Protein AF-0000000077466020 (afdb_homodimer)

Sequence (168 aa):
MASPDSWSQRLRGGRTAWTTMVVINGTNYQARFWYDGTYLSQAKEDCSEVALRSITGYTNSAQTPPPASHYRSFGTQMNQSITSMASPDSWSQRLRGGRTAWTTMVVINGTNYQARFWYDGTYLSQAKEDCSEVALRSITGYTNSAQTPPPASHYRSFGTQMNQSITS

Radius of gyration: 19.92 Å; Cα contacts (8 Å, |Δi|>4): 258; chains: 2; bounding box: 33×77×44 Å

Nearest PDB structures (foldseek):
  4ucd-assembly1_A  TM=3.981E-01  e=3.909E+00  Human respiratory syncytial virus A2
  3ic3-assembly3_D  TM=3.725E-01  e=5.844E+00  Rhodopseudomonas palustris
  4uca-assembly1_A  TM=3.388E-01  e=4.470E+00  Human respiratory syncytial virus A2
  4uca-assembly2_B  TM=3.413E-01  e=6.682E+00  Human respiratory syncytial virus A2
  4ucd-assembly1_A  TM=3.940E-01  e=4.192E+00  Human respiratory syncytial virus A2

Foldseek 3Di:
DPPPDDPVRVPPPDDDWDADWDDDPNDIFIQPDTDDPVVHVVRVVRRVVRVQCVVQVPPDPVDDGDDPVVCVVVVVVVVVVVVD/DPPPDDPVRVVPPDDDWDADWDDDPNDIFIQPDTDDPVVHVVRVVRRVVRVQCVVQVPVDPVDDGDDPVVCVVVVVVVVVVVVD

Structure (mmCIF, N/CA/C/O backbone):
data_AF-0000000077466020-model_v1
#
loop_
_entity.id
_entity.type
_entity.pdbx_description
1 polymer 'Uncharacterized protein'
#
loop_
_atom_site.group_PDB
_atom_site.id
_atom_site.type_symbol
_atom_site.label_atom_id
_atom_site.label_alt_id
_atom_site.label_comp_id
_atom_site.label_asym_id
_atom_site.label_entity_id
_atom_site.label_seq_id
_atom_site.pdbx_PDB_ins_code
_atom_site.Cartn_x
_atom_site.Cartn_y
_atom_site.Cartn_z
_atom_site.occupancy
_atom_site.B_iso_or_equiv
_atom_site.auth_seq_id
_atom_site.auth_comp_id
_atom_site.auth_asym_id
_atom_site.auth_atom_id
_atom_site.pdbx_PDB_mod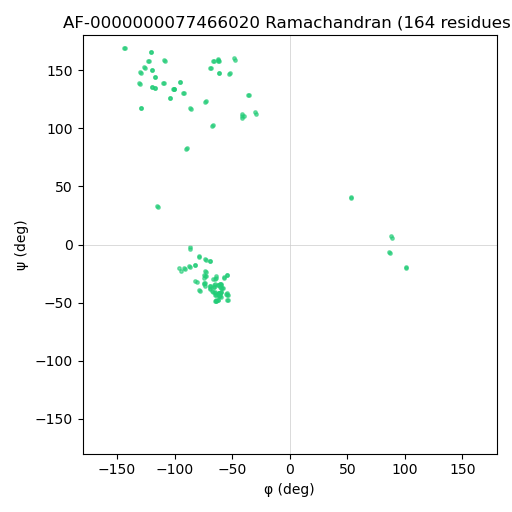el_num
ATO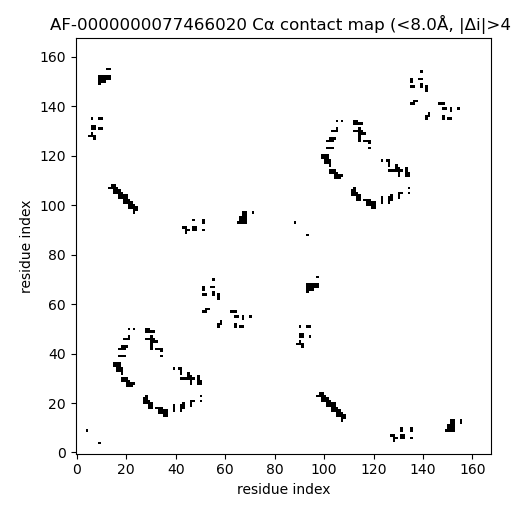M 1 N N . MET A 1 1 ? -20.922 18.328 13.953 1 34.12 1 MET A N 1
ATOM 2 C CA . MET A 1 1 ? -19.453 18.344 14 1 34.12 1 MET A CA 1
ATOM 3 C C . MET A 1 1 ? -18.875 17.422 12.938 1 34.12 1 MET A C 1
ATOM 5 O O . MET A 1 1 ? -19.266 16.25 12.828 1 34.12 1 MET A O 1
ATOM 9 N N . ALA A 1 2 ? -18.516 17.875 11.812 1 44.5 2 ALA A N 1
ATOM 10 C CA . ALA A 1 2 ? -18.141 17.094 10.633 1 44.5 2 ALA A CA 1
ATOM 11 C C . ALA A 1 2 ? -17.281 15.898 11.016 1 44.5 2 ALA A C 1
ATOM 13 O O . ALA A 1 2 ? -16.469 15.977 11.938 1 44.5 2 ALA A O 1
ATOM 14 N N . SER A 1 3 ? -17.703 14.781 10.953 1 49.78 3 SER A N 1
ATOM 15 C CA . SER A 1 3 ? -16.953 13.57 11.273 1 49.78 3 SER A CA 1
ATOM 16 C C . SER A 1 3 ? -15.469 13.75 11 1 49.78 3 SER A C 1
ATOM 18 O O . SER A 1 3 ? -15.094 14.344 9.992 1 49.78 3 SER A O 1
ATOM 20 N N . PRO A 1 4 ? -14.734 13.75 12.086 1 55.56 4 PRO A N 1
ATOM 21 C CA . PRO A 1 4 ? -13.312 14.008 11.867 1 55.56 4 PRO A CA 1
ATOM 22 C C . PRO A 1 4 ? -12.773 13.312 10.625 1 55.56 4 PRO A C 1
ATOM 24 O O . PRO A 1 4 ? -13.109 12.156 10.359 1 55.56 4 PRO A O 1
ATOM 27 N N . ASP A 1 5 ? -12.438 14.047 9.602 1 72.75 5 ASP A N 1
ATOM 28 C CA . ASP A 1 5 ? -11.828 13.516 8.391 1 72.75 5 ASP A CA 1
ATOM 29 C C . ASP A 1 5 ? -10.883 12.359 8.711 1 72.75 5 ASP A C 1
ATOM 31 O O . ASP A 1 5 ? -10.227 12.359 9.75 1 72.75 5 ASP A O 1
ATOM 35 N N . SER A 1 6 ? -11.047 11.203 8.008 1 87.31 6 SER A N 1
ATOM 36 C CA . SER A 1 6 ? -10.07 10.125 8.133 1 87.31 6 SER A CA 1
ATOM 37 C C . SER A 1 6 ? -8.641 10.656 8 1 87.31 6 SER A C 1
ATOM 39 O O . SER A 1 6 ? -8.438 11.789 7.559 1 87.31 6 SER A O 1
ATOM 41 N N . TRP A 1 7 ? -7.609 9.961 8.484 1 88.69 7 TRP A N 1
ATOM 42 C CA . TRP A 1 7 ? -6.211 10.359 8.352 1 88.69 7 TRP A CA 1
ATOM 43 C C . TRP A 1 7 ? -5.855 10.625 6.895 1 88.69 7 TRP A C 1
ATOM 45 O O . TRP A 1 7 ? -5.188 11.609 6.578 1 88.69 7 TRP A O 1
ATOM 55 N N . SER A 1 8 ? -6.332 9.703 5.996 1 89.69 8 SER A N 1
ATOM 56 C CA . SER A 1 8 ? -6.023 9.844 4.578 1 89.69 8 SER A CA 1
ATOM 57 C C . SER A 1 8 ? -6.672 11.102 3.992 1 89.69 8 SER A C 1
ATOM 59 O O . SER A 1 8 ? -6.125 11.719 3.074 1 89.69 8 SER A O 1
ATOM 61 N N . GLN A 1 9 ? -7.824 11.445 4.418 1 85.94 9 GLN A N 1
ATOM 62 C CA . GLN A 1 9 ? -8.484 12.672 3.977 1 85.94 9 GLN A CA 1
ATOM 63 C C . GLN A 1 9 ? -7.719 13.906 4.441 1 85.94 9 GLN A C 1
ATOM 65 O O . GLN A 1 9 ? -7.656 14.906 3.727 1 85.94 9 GLN A O 1
ATOM 70 N N . ARG A 1 10 ? -7.129 13.844 5.59 1 83.81 10 ARG A N 1
ATOM 71 C CA . ARG A 1 10 ? -6.406 14.969 6.168 1 83.81 10 ARG A CA 1
ATOM 72 C C . ARG A 1 10 ? -5.086 15.211 5.441 1 83.81 10 ARG A C 1
ATOM 74 O O . ARG A 1 10 ? -4.496 16.281 5.547 1 83.81 10 ARG A O 1
ATOM 81 N N . LEU A 1 11 ? -4.617 14.164 4.812 1 86.75 11 LEU A N 1
ATOM 82 C CA . LEU A 1 11 ? -3.414 14.281 4 1 86.75 11 LEU A CA 1
ATOM 83 C C . LEU A 1 11 ? -3.732 14.914 2.646 1 86.75 11 LEU A C 1
ATOM 85 O O . LEU A 1 11 ? -2.824 15.266 1.894 1 86.75 11 LEU A O 1
ATOM 89 N N . ARG A 1 12 ? -5.078 14.984 2.447 1 73.88 12 ARG A N 1
ATOM 90 C CA . ARG A 1 12 ? -5.48 15.484 1.136 1 73.88 12 ARG A CA 1
ATOM 91 C C . ARG A 1 12 ? -5.07 16.938 0.949 1 73.88 12 ARG A C 1
ATOM 93 O O . ARG A 1 12 ? -4.914 17.672 1.926 1 73.88 12 ARG A O 1
ATOM 100 N N . GLY A 1 13 ? -4.98 17.328 -0.332 1 66.38 13 GLY A N 1
ATOM 101 C CA . GLY A 1 13 ? -4.586 18.688 -0.685 1 66.38 13 GLY A CA 1
ATOM 102 C C . GLY A 1 13 ? -3.133 18.797 -1.107 1 66.38 13 GLY A C 1
ATOM 103 O O . GLY A 1 13 ? -2.713 19.812 -1.661 1 66.38 13 GLY A O 1
ATOM 104 N N . GLY A 1 14 ? -2.291 17.781 -0.703 1 64.38 14 GLY A N 1
ATOM 105 C CA . GLY A 1 14 ? -0.929 17.766 -1.211 1 64.38 14 GLY A CA 1
ATOM 106 C C . GLY A 1 14 ? -0.686 16.656 -2.225 1 64.38 14 GLY A C 1
ATOM 107 O O . GLY A 1 14 ? -1.51 15.758 -2.375 1 64.38 14 GLY A O 1
ATOM 108 N N . ARG A 1 15 ? 0.348 16.922 -3.004 1 78.88 15 ARG A N 1
ATOM 109 C CA . ARG A 1 15 ? 0.736 15.891 -3.957 1 78.88 15 ARG A CA 1
ATOM 110 C C . ARG A 1 15 ? 1.271 14.656 -3.24 1 78.88 15 ARG A C 1
ATOM 112 O O . ARG A 1 15 ? 2.25 14.742 -2.494 1 78.88 15 ARG A O 1
ATOM 119 N N . THR A 1 16 ? 0.455 13.68 -3.17 1 90.44 16 THR A N 1
ATOM 120 C CA . THR A 1 16 ? 0.878 12.406 -2.6 1 90.44 16 THR A CA 1
ATOM 121 C C . THR A 1 16 ? 0.99 11.336 -3.686 1 90.44 16 THR A C 1
ATOM 123 O O . THR A 1 16 ? 0.22 11.344 -4.648 1 90.44 16 THR A O 1
ATOM 126 N N . ALA A 1 17 ? 2.004 10.523 -3.625 1 95.38 17 ALA A N 1
ATOM 127 C CA . ALA A 1 17 ? 2.1 9.297 -4.414 1 95.38 17 ALA A CA 1
ATOM 128 C C . ALA A 1 17 ? 2.143 8.07 -3.51 1 95.38 17 ALA A C 1
ATOM 130 O O . ALA A 1 17 ? 2.803 8.078 -2.469 1 95.38 17 ALA A O 1
ATOM 131 N N . TRP A 1 18 ? 1.34 7.098 -3.924 1 97.25 18 TRP A N 1
ATOM 132 C CA . TRP A 1 18 ? 1.162 5.934 -3.061 1 97.25 18 TRP A CA 1
ATOM 133 C C . TRP A 1 18 ? 1.625 4.664 -3.762 1 97.25 18 TRP A C 1
ATOM 135 O O . TRP A 1 18 ? 1.549 4.559 -4.988 1 97.25 18 TRP A O 1
ATOM 145 N N . THR A 1 19 ? 2.084 3.711 -2.98 1 98.06 19 THR A N 1
ATOM 146 C CA . THR A 1 19 ? 2.361 2.359 -3.451 1 98.06 19 THR A CA 1
ATOM 147 C C . THR A 1 19 ? 2.012 1.331 -2.381 1 98.06 19 THR A C 1
ATOM 149 O O . THR A 1 19 ? 1.622 1.693 -1.269 1 98.06 19 THR A O 1
ATOM 152 N N . THR A 1 20 ? 2.006 0.078 -2.742 1 98.25 20 THR A N 1
ATOM 153 C CA . THR A 1 20 ? 1.77 -1.024 -1.816 1 98.25 20 THR A CA 1
ATOM 154 C C . THR A 1 20 ? 2.9 -2.045 -1.891 1 98.25 20 THR A C 1
ATOM 156 O O . THR A 1 20 ? 3.627 -2.104 -2.885 1 98.25 20 THR A O 1
ATOM 159 N N . MET A 1 21 ? 3.076 -2.68 -0.818 1 97.88 21 MET A N 1
ATOM 160 C CA . MET A 1 21 ? 4.008 -3.799 -0.717 1 97.88 21 MET A CA 1
ATOM 161 C C . MET A 1 21 ? 3.332 -5.012 -0.087 1 97.88 21 MET A C 1
ATOM 163 O O . MET A 1 21 ? 2.428 -4.867 0.736 1 97.88 21 MET A O 1
ATOM 167 N N . VAL A 1 22 ? 3.777 -6.188 -0.534 1 96.31 22 VAL A N 1
ATOM 168 C CA . VAL A 1 22 ? 3.301 -7.438 0.048 1 96.31 22 VAL A CA 1
ATOM 169 C C . VAL A 1 22 ? 4.492 -8.328 0.411 1 96.31 22 VAL A C 1
ATOM 171 O O . VAL A 1 22 ? 5.492 -8.359 -0.31 1 96.31 22 VAL A O 1
ATOM 174 N N . VAL A 1 23 ? 4.406 -8.93 1.515 1 95.19 23 VAL A N 1
ATOM 175 C CA . VAL A 1 23 ? 5.383 -9.93 1.915 1 95.19 23 VAL A CA 1
ATOM 176 C C . VAL A 1 23 ? 4.785 -11.328 1.75 1 95.19 23 VAL A C 1
ATOM 178 O O . VAL A 1 23 ? 3.682 -11.602 2.23 1 95.19 23 VAL A O 1
ATOM 181 N N . ILE A 1 24 ? 5.465 -12.148 1.037 1 89 24 ILE A N 1
ATOM 182 C CA . ILE A 1 24 ? 5.109 -13.555 0.85 1 89 24 ILE A CA 1
ATOM 183 C C . ILE A 1 24 ? 6.32 -14.438 1.146 1 89 24 ILE A C 1
ATOM 185 O O . ILE A 1 24 ? 7.348 -14.344 0.47 1 89 24 ILE A O 1
ATOM 189 N N . ASN A 1 25 ? 6.191 -15.234 2.119 1 86.06 25 ASN A N 1
ATOM 190 C CA . ASN A 1 25 ? 7.273 -16.125 2.508 1 86.06 25 ASN A CA 1
ATOM 191 C C . ASN A 1 25 ? 8.578 -15.375 2.732 1 86.06 25 ASN A C 1
ATOM 193 O O . ASN A 1 25 ? 9.625 -15.773 2.223 1 86.06 25 ASN A O 1
ATOM 197 N N . GLY A 1 26 ? 8.484 -14.188 3.367 1 88.62 26 GLY A N 1
ATOM 198 C CA . GLY A 1 26 ? 9.656 -13.445 3.789 1 88.62 26 GLY A CA 1
ATOM 199 C C . GLY A 1 26 ? 10.219 -12.547 2.705 1 88.62 26 GLY A C 1
ATOM 200 O O . GLY A 1 26 ? 11.148 -11.781 2.947 1 88.62 26 GLY A O 1
ATOM 201 N N . THR A 1 27 ? 9.68 -12.664 1.545 1 92 27 THR A N 1
ATOM 202 C CA . THR A 1 27 ? 10.141 -11.836 0.438 1 92 27 THR A CA 1
ATOM 203 C C . THR A 1 27 ? 9.195 -10.656 0.211 1 92 27 THR A C 1
ATOM 205 O O . THR A 1 27 ? 7.977 -10.828 0.214 1 92 27 THR A O 1
ATOM 208 N N . ASN A 1 28 ? 9.734 -9.484 0.04 1 95.88 28 ASN A N 1
ATOM 209 C CA . ASN A 1 28 ? 8.953 -8.281 -0.202 1 95.88 28 ASN A CA 1
ATOM 210 C C . ASN A 1 28 ? 8.773 -8.016 -1.694 1 95.88 28 ASN A C 1
ATOM 212 O O . ASN A 1 28 ? 9.719 -8.141 -2.471 1 95.88 28 ASN A O 1
ATOM 216 N N . TYR A 1 29 ? 7.578 -7.777 -2.086 1 95.88 29 TYR A N 1
ATOM 217 C CA . TYR A 1 29 ? 7.242 -7.328 -3.432 1 95.88 29 TYR A CA 1
ATOM 218 C C . TYR A 1 29 ? 6.551 -5.973 -3.398 1 95.88 29 TYR A C 1
ATOM 220 O O . TYR A 1 29 ? 5.715 -5.715 -2.527 1 95.88 29 TYR A O 1
ATOM 228 N N . GLN A 1 30 ? 6.934 -5.113 -4.242 1 97.94 30 GLN A N 1
ATOM 229 C CA . GLN A 1 30 ? 6.359 -3.773 -4.324 1 97.94 30 GLN A CA 1
ATOM 230 C C . GLN A 1 30 ? 5.676 -3.551 -5.668 1 97.94 30 GLN A C 1
ATOM 232 O O . GLN A 1 30 ? 6.133 -4.055 -6.695 1 97.94 30 GLN A O 1
ATOM 237 N N . ALA A 1 31 ? 4.551 -2.791 -5.574 1 98.38 31 ALA A N 1
ATOM 238 C CA . ALA A 1 31 ? 3.957 -2.357 -6.836 1 98.38 31 ALA A CA 1
ATOM 239 C C . ALA A 1 31 ? 4.988 -1.667 -7.723 1 98.38 31 ALA A C 1
ATOM 241 O O . ALA A 1 31 ? 5.902 -1.003 -7.223 1 98.38 31 ALA A O 1
ATOM 242 N N . ARG A 1 32 ? 4.898 -1.787 -9.016 1 96.5 32 ARG A N 1
ATOM 243 C CA . ARG A 1 32 ? 5.867 -1.244 -9.961 1 96.5 32 ARG A CA 1
ATOM 244 C C . ARG A 1 32 ? 5.816 0.28 -9.984 1 96.5 32 ARG A C 1
ATOM 246 O O . ARG A 1 32 ? 6.832 0.937 -10.227 1 96.5 32 ARG A O 1
ATOM 253 N N . PHE A 1 33 ? 4.672 0.843 -9.836 1 96.88 33 PHE A N 1
ATOM 254 C CA . PHE A 1 33 ? 4.469 2.277 -10.008 1 96.88 33 PHE A CA 1
ATOM 255 C C . PHE A 1 33 ? 3.936 2.904 -8.727 1 96.88 33 PHE A C 1
ATOM 257 O O . PHE A 1 33 ? 3.578 2.195 -7.781 1 96.88 33 PHE A O 1
ATOM 264 N N . TRP A 1 34 ? 3.994 4.184 -8.664 1 97.56 34 TRP A N 1
ATOM 265 C CA . TRP A 1 34 ? 3.311 4.988 -7.656 1 97.56 34 TRP A CA 1
ATOM 266 C C . TRP A 1 34 ? 1.97 5.488 -8.18 1 97.56 34 TRP A C 1
ATOM 268 O O . TRP A 1 34 ? 1.856 5.887 -9.344 1 97.56 34 TRP A O 1
ATOM 278 N N . TYR A 1 35 ? 0.962 5.469 -7.312 1 96.44 35 TYR A N 1
ATOM 279 C CA . TYR A 1 35 ? -0.408 5.773 -7.711 1 96.44 35 TYR A CA 1
ATOM 280 C C . TYR A 1 35 ? -0.97 6.93 -6.895 1 96.44 35 TYR A C 1
ATOM 282 O O . TYR A 1 35 ? -0.498 7.203 -5.789 1 96.44 35 TYR A O 1
ATOM 290 N N . ASP A 1 36 ? -1.992 7.527 -7.52 1 93.81 36 ASP A N 1
ATOM 291 C CA . ASP A 1 36 ? -2.824 8.422 -6.727 1 93.81 36 ASP A CA 1
ATOM 292 C C . ASP A 1 36 ? -3.506 7.676 -5.582 1 93.81 36 ASP A C 1
ATOM 294 O O . ASP A 1 36 ? -3.865 6.504 -5.73 1 93.81 36 ASP A O 1
ATOM 298 N N . GLY A 1 37 ? -3.719 8.344 -4.461 1 91.12 37 GLY A N 1
ATOM 299 C CA . GLY A 1 37 ? -4.293 7.746 -3.264 1 91.12 37 GLY A CA 1
ATOM 300 C C . GLY A 1 37 ? -5.652 7.117 -3.504 1 91.12 37 GLY A C 1
ATOM 301 O O . GLY A 1 37 ? -6.055 6.195 -2.787 1 91.12 37 GLY A O 1
ATOM 302 N N . THR A 1 38 ? -6.395 7.641 -4.504 1 91.44 38 THR A N 1
ATOM 303 C CA . THR A 1 38 ? -7.715 7.102 -4.812 1 91.44 38 THR A CA 1
ATOM 304 C C . THR A 1 38 ? -7.598 5.75 -5.512 1 91.44 38 THR A C 1
ATOM 306 O O . THR A 1 38 ? -8.57 5.004 -5.602 1 91.44 38 THR A O 1
ATOM 309 N N . TYR A 1 39 ? -6.406 5.387 -5.961 1 93.62 39 TYR A N 1
ATOM 310 C CA . TYR A 1 39 ? -6.238 4.176 -6.758 1 93.62 39 TYR A CA 1
ATOM 311 C C . TYR A 1 39 ? -5.383 3.152 -6.02 1 93.62 39 TYR A C 1
ATOM 313 O O . TYR A 1 39 ? -4.609 2.418 -6.637 1 93.62 39 TYR A O 1
ATOM 321 N N . LEU A 1 40 ? -5.48 3.131 -4.734 1 94.81 40 LEU A N 1
ATOM 322 C CA . LEU A 1 40 ? -4.711 2.186 -3.93 1 94.81 40 LEU A CA 1
ATOM 323 C C . LEU A 1 40 ? -5.027 0.748 -4.328 1 94.81 40 LEU A C 1
ATOM 325 O O . LEU A 1 40 ? -4.148 -0.117 -4.301 1 94.81 40 LEU A O 1
ATOM 329 N N . SER A 1 41 ? -6.285 0.503 -4.645 1 94.81 41 SER A N 1
ATOM 330 C CA . SER A 1 41 ? -6.672 -0.83 -5.098 1 94.81 41 SER A CA 1
ATOM 331 C C . SER A 1 41 ? -5.906 -1.231 -6.355 1 94.81 41 SER A C 1
ATOM 333 O O . SER A 1 41 ? -5.578 -2.404 -6.539 1 94.81 41 SER A O 1
ATOM 335 N N . GLN A 1 42 ? -5.609 -0.299 -7.223 1 96.5 42 GLN A N 1
ATOM 336 C CA . GLN A 1 42 ? -4.812 -0.557 -8.414 1 96.5 42 GLN A CA 1
ATOM 337 C C . GLN A 1 42 ? -3.361 -0.868 -8.055 1 96.5 42 GLN A C 1
ATOM 339 O O . GLN A 1 42 ? -2.729 -1.721 -8.68 1 96.5 42 GLN A O 1
ATOM 344 N N . ALA A 1 43 ? -2.861 -0.178 -7.066 1 97.56 43 ALA A N 1
ATOM 345 C CA . ALA A 1 43 ? -1.519 -0.468 -6.57 1 97.56 43 ALA A CA 1
ATOM 346 C C . ALA A 1 43 ? -1.43 -1.894 -6.031 1 97.56 43 ALA A C 1
ATOM 348 O O . ALA A 1 43 ? -0.44 -2.592 -6.27 1 97.56 43 ALA A O 1
ATOM 349 N N . LYS A 1 44 ? -2.479 -2.246 -5.328 1 97.12 44 LYS A N 1
ATOM 350 C CA . LYS A 1 44 ? -2.533 -3.607 -4.805 1 97.12 44 LYS A CA 1
ATOM 351 C C . LYS A 1 44 ? -2.533 -4.629 -5.938 1 97.12 44 LYS A C 1
ATOM 353 O O . LYS A 1 44 ? -1.856 -5.656 -5.855 1 97.12 44 LYS A O 1
ATOM 358 N N . GLU A 1 45 ? -3.344 -4.355 -6.984 1 96.75 45 GLU A N 1
ATOM 359 C CA . GLU A 1 45 ? -3.377 -5.242 -8.141 1 96.75 45 GLU A CA 1
ATOM 360 C C . GLU A 1 45 ? -2.014 -5.312 -8.82 1 96.75 45 GLU A C 1
ATOM 362 O O . GLU A 1 45 ? -1.554 -6.398 -9.195 1 96.75 45 GLU A O 1
ATOM 367 N N . ASP A 1 46 ? -1.358 -4.27 -8.953 1 97.06 46 ASP A N 1
ATOM 368 C CA . ASP A 1 46 ? -0.023 -4.188 -9.539 1 97.06 46 ASP A CA 1
ATOM 369 C C . ASP A 1 46 ? 0.985 -4.984 -8.711 1 97.06 46 ASP A C 1
ATOM 371 O O . ASP A 1 46 ? 1.737 -5.797 -9.258 1 97.06 46 ASP A O 1
ATOM 375 N N . CYS A 1 47 ? 0.931 -4.766 -7.457 1 97.5 47 CYS A N 1
ATOM 376 C CA . CYS A 1 47 ? 1.795 -5.484 -6.523 1 97.5 47 CYS A CA 1
ATOM 377 C C . CYS A 1 47 ? 1.554 -6.984 -6.602 1 97.5 47 CYS A C 1
ATOM 379 O O . CYS A 1 47 ? 2.502 -7.77 -6.617 1 97.5 47 CYS A O 1
ATOM 381 N N . SER A 1 48 ? 0.264 -7.328 -6.633 1 95.5 48 SER A N 1
ATOM 382 C CA . SER A 1 48 ? -0.107 -8.734 -6.719 1 95.5 48 SER A CA 1
ATOM 383 C C . SER A 1 48 ? 0.452 -9.375 -7.984 1 95.5 48 SER A C 1
ATOM 385 O O . SER A 1 48 ? 0.925 -10.516 -7.949 1 95.5 48 SER A O 1
ATOM 387 N N . GLU A 1 49 ? 0.393 -8.672 -9.023 1 95.12 49 GLU A N 1
ATOM 388 C CA . GLU A 1 49 ? 0.942 -9.203 -10.273 1 95.12 49 GLU A CA 1
ATOM 389 C C . GLU A 1 49 ? 2.449 -9.406 -10.164 1 95.12 49 GLU A C 1
ATOM 391 O O . GLU A 1 49 ? 2.967 -10.453 -10.562 1 95.12 49 GLU A O 1
ATOM 396 N N . VAL A 1 50 ? 3.168 -8.414 -9.672 1 95.56 50 VAL A N 1
ATOM 397 C CA . VAL A 1 50 ? 4.613 -8.508 -9.492 1 95.56 50 VAL A CA 1
ATOM 398 C C . VAL A 1 50 ? 4.953 -9.734 -8.664 1 95.56 50 VAL A C 1
ATOM 400 O O . VAL A 1 50 ? 5.816 -10.531 -9.039 1 95.56 50 VAL A O 1
ATOM 403 N N . ALA A 1 51 ? 4.246 -9.883 -7.586 1 94.06 51 ALA A N 1
ATOM 404 C CA . ALA A 1 51 ? 4.5 -10.992 -6.672 1 94.06 51 ALA A CA 1
ATOM 405 C C . ALA A 1 51 ? 4.211 -12.336 -7.344 1 94.06 51 ALA A C 1
ATOM 407 O O . ALA A 1 51 ? 5.035 -13.25 -7.301 1 94.06 51 ALA A O 1
ATOM 408 N N . LEU A 1 52 ? 3.045 -12.414 -7.973 1 91.75 52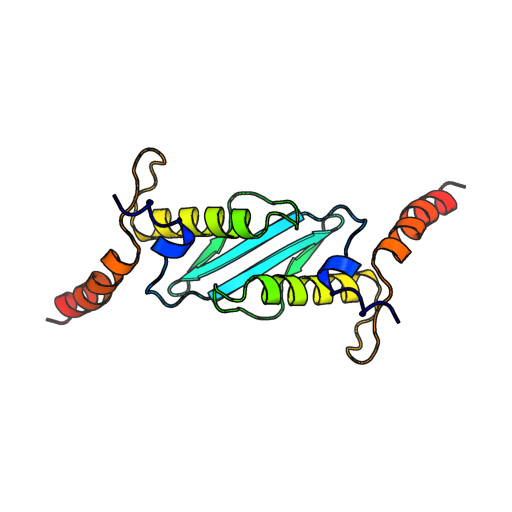 LEU A N 1
ATOM 409 C CA . LEU A 1 52 ? 2.623 -13.672 -8.578 1 91.75 52 LEU A CA 1
ATOM 410 C C . LEU A 1 52 ? 3.592 -14.109 -9.672 1 91.75 52 LEU A C 1
ATOM 412 O O . LEU A 1 52 ? 3.967 -15.281 -9.75 1 91.75 52 LEU A O 1
ATOM 416 N N . ARG A 1 53 ? 4.031 -13.164 -10.5 1 92.88 53 ARG A N 1
ATOM 417 C CA . ARG A 1 53 ? 4.973 -13.484 -11.57 1 92.88 53 ARG A CA 1
ATOM 418 C C . ARG A 1 53 ? 6.312 -13.938 -11 1 92.88 53 ARG A C 1
ATOM 420 O O . ARG A 1 53 ? 6.906 -14.898 -11.5 1 92.88 53 ARG A O 1
ATOM 427 N N . SER A 1 54 ? 6.719 -13.273 -9.992 1 90.69 54 SER A N 1
ATOM 428 C CA . SER A 1 54 ? 7.992 -13.617 -9.367 1 90.69 54 SER A CA 1
ATOM 429 C C . SER A 1 54 ? 7.941 -15.008 -8.75 1 90.69 54 SER A C 1
ATOM 431 O O . SER A 1 54 ? 8.844 -15.828 -8.961 1 90.69 54 SER A O 1
ATOM 433 N N . ILE A 1 55 ? 6.867 -15.328 -8.062 1 86.62 55 ILE A N 1
ATOM 434 C CA . ILE A 1 55 ? 6.773 -16.578 -7.301 1 86.62 55 ILE A CA 1
ATOM 435 C C . ILE A 1 55 ? 6.574 -17.75 -8.25 1 86.62 55 ILE A C 1
ATOM 437 O O . ILE A 1 55 ? 7.059 -18.859 -7.992 1 86.62 55 ILE A O 1
ATOM 441 N N . THR A 1 56 ? 5.898 -17.531 -9.297 1 86.44 56 THR A N 1
ATOM 442 C CA . THR A 1 56 ? 5.566 -18.625 -10.211 1 86.44 56 THR A CA 1
ATOM 443 C C . THR A 1 56 ? 6.637 -18.766 -11.289 1 86.44 56 THR A C 1
ATOM 445 O O . THR A 1 56 ? 6.699 -19.797 -11.977 1 86.44 56 THR A O 1
ATOM 448 N N . GLY A 1 57 ? 7.438 -17.672 -11.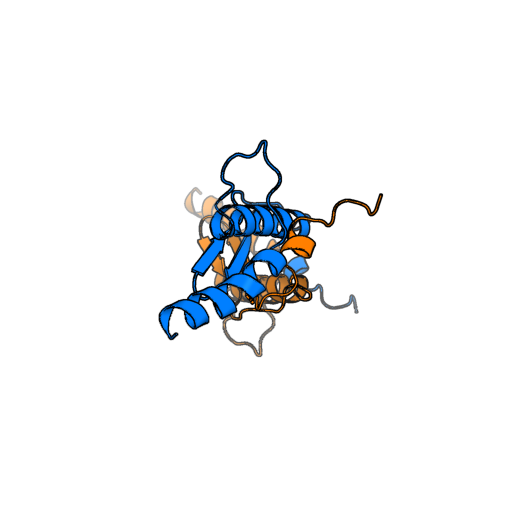523 1 87.69 57 GLY A N 1
ATOM 449 C CA . GLY A 1 57 ? 8.477 -17.703 -12.539 1 87.69 57 GLY A CA 1
ATOM 450 C C . GLY A 1 57 ? 7.977 -17.297 -13.914 1 87.69 57 GLY A C 1
ATOM 451 O O . GLY A 1 57 ? 8.688 -17.453 -14.906 1 87.69 57 GLY A O 1
ATOM 452 N N . TYR A 1 58 ? 6.73 -16.828 -13.984 1 88.38 58 TYR A N 1
ATOM 453 C CA . TYR A 1 58 ? 6.145 -16.344 -15.234 1 88.38 58 TYR A CA 1
ATOM 454 C C . TYR A 1 58 ? 6.406 -14.852 -15.422 1 88.38 58 TYR A C 1
ATOM 456 O O . TYR A 1 58 ? 5.527 -14.023 -15.18 1 88.38 58 TYR A O 1
ATOM 464 N N . THR A 1 59 ? 7.488 -14.477 -15.883 1 87.31 59 THR A N 1
ATOM 465 C CA . THR A 1 59 ? 7.934 -13.094 -15.945 1 87.31 59 THR A CA 1
ATOM 466 C C . THR A 1 59 ? 7.43 -12.414 -17.219 1 87.31 59 THR A C 1
ATOM 468 O O . THR A 1 59 ? 7.395 -11.188 -17.297 1 87.31 59 THR A O 1
ATOM 471 N N . ASN A 1 60 ? 7.07 -13.297 -18.156 1 87.94 60 ASN A N 1
ATOM 472 C CA . ASN A 1 60 ? 6.535 -12.75 -19.406 1 87.94 60 ASN A CA 1
ATOM 473 C C . ASN A 1 60 ? 5.125 -12.203 -19.203 1 87.94 60 ASN A C 1
ATOM 475 O O . ASN A 1 60 ? 4.219 -12.93 -18.797 1 87.94 60 ASN A O 1
ATOM 479 N N . SER A 1 61 ? 4.91 -10.945 -19.516 1 86.88 61 SER A N 1
ATOM 480 C CA . SER A 1 61 ? 3.633 -10.273 -19.297 1 86.88 61 SER A CA 1
ATOM 481 C C . SER A 1 61 ? 2.551 -10.812 -20.219 1 86.88 61 SER A C 1
ATOM 483 O O . SER A 1 61 ? 1.36 -10.602 -19.984 1 86.88 61 SER A O 1
ATOM 485 N N . ALA A 1 62 ? 2.971 -11.531 -21.219 1 88.69 62 ALA A N 1
ATOM 486 C CA . ALA A 1 62 ? 2.004 -12.078 -22.172 1 88.69 62 ALA A CA 1
ATOM 487 C C . ALA A 1 62 ? 1.392 -13.375 -21.641 1 88.69 62 ALA A C 1
ATOM 489 O O . ALA A 1 62 ? 0.366 -13.836 -22.141 1 88.69 62 ALA A O 1
ATOM 490 N N . GLN A 1 63 ? 2.02 -13.961 -20.688 1 87.62 63 GLN A N 1
ATOM 491 C CA . GLN A 1 63 ? 1.536 -15.203 -20.094 1 87.62 63 GLN A CA 1
ATOM 492 C C . GLN A 1 63 ? 0.827 -14.938 -18.781 1 87.62 63 GLN A C 1
ATOM 494 O O . GLN A 1 63 ? 1.253 -14.078 -18 1 87.62 63 GLN A O 1
ATOM 499 N N . THR A 1 64 ? -0.295 -15.539 -18.609 1 86.81 64 THR A N 1
ATOM 500 C CA . THR A 1 64 ? -0.987 -15.445 -17.328 1 86.81 64 THR A CA 1
ATOM 501 C C . THR A 1 64 ? -0.485 -16.516 -16.359 1 86.81 64 THR A C 1
ATOM 503 O O . THR A 1 64 ? -0.628 -17.719 -16.625 1 86.81 64 THR A O 1
ATOM 506 N N . PRO A 1 65 ? 0.075 -16.062 -15.312 1 85.12 65 PRO A N 1
ATOM 507 C CA . PRO A 1 65 ? 0.563 -17.062 -14.352 1 85.12 65 PRO A CA 1
ATOM 508 C C . PRO A 1 65 ? -0.567 -17.812 -13.656 1 85.12 65 PRO A C 1
ATOM 510 O O . PRO A 1 65 ? -1.679 -17.297 -13.531 1 85.12 65 PRO A O 1
ATOM 513 N N . PRO A 1 66 ? -0.297 -19.141 -13.219 1 81.31 66 PRO A N 1
ATOM 514 C CA . PRO A 1 66 ? -1.258 -19.797 -12.328 1 81.31 66 PRO A CA 1
ATOM 515 C C . PRO A 1 66 ? -1.416 -19.062 -10.992 1 81.31 66 PRO A C 1
ATOM 517 O O . PRO A 1 66 ? -0.561 -18.266 -10.617 1 81.31 66 PRO A O 1
ATOM 520 N N . PRO A 1 67 ? -2.561 -19.328 -10.359 1 81.38 67 PRO A N 1
ATOM 521 C CA . PRO A 1 67 ? -2.701 -18.734 -9.023 1 81.38 67 PRO A CA 1
ATOM 522 C C . PRO A 1 67 ? -1.647 -19.234 -8.039 1 81.38 67 PRO A C 1
ATOM 524 O O . PRO A 1 67 ? -1.057 -20.297 -8.25 1 81.38 67 PRO A O 1
ATOM 527 N N . ALA A 1 68 ? -1.479 -18.438 -7.012 1 77.44 68 ALA A N 1
ATOM 528 C CA . ALA A 1 68 ? -0.479 -18.781 -6 1 77.44 68 ALA A CA 1
ATOM 529 C C . ALA A 1 68 ? -0.824 -20.094 -5.312 1 77.44 68 ALA A C 1
ATOM 531 O O . ALA A 1 68 ? 0.066 -20.812 -4.852 1 77.44 68 ALA A O 1
ATOM 532 N N . SER A 1 69 ? -2.084 -20.359 -5.133 1 71.88 69 SER A N 1
ATOM 533 C CA . SER A 1 69 ? -2.525 -21.594 -4.488 1 71.88 69 SER A CA 1
ATOM 534 C C . SER A 1 69 ? -1.946 -22.828 -5.184 1 71.88 69 SER A C 1
ATOM 536 O O . SER A 1 69 ? -1.829 -23.891 -4.578 1 71.88 69 SER A O 1
ATOM 538 N N . HIS A 1 70 ? -1.674 -22.656 -6.383 1 66.44 70 HIS A N 1
ATOM 539 C CA . HIS A 1 70 ? -1.096 -23.75 -7.148 1 66.44 70 HIS A CA 1
ATOM 540 C C . HIS A 1 70 ? 0.282 -24.141 -6.617 1 66.44 70 HIS A C 1
ATOM 542 O O . HIS A 1 70 ? 0.706 -25.281 -6.746 1 66.44 70 HIS A O 1
ATOM 548 N N . TYR A 1 71 ? 0.905 -23.156 -6.066 1 61.22 71 TYR A N 1
ATOM 549 C CA . TYR A 1 71 ? 2.268 -23.391 -5.602 1 61.22 71 TYR A CA 1
ATOM 550 C C . TYR A 1 71 ? 2.279 -23.766 -4.125 1 61.22 71 TYR A C 1
ATOM 552 O O . TYR A 1 71 ? 3.291 -24.25 -3.609 1 61.22 71 TYR A O 1
ATOM 560 N N . ARG A 1 72 ? 1.306 -23.453 -3.307 1 58.5 72 ARG A N 1
ATOM 561 C CA . ARG A 1 72 ? 1.271 -23.922 -1.925 1 58.5 72 ARG A CA 1
ATOM 562 C C . ARG A 1 72 ? 1.384 -25.453 -1.861 1 58.5 72 ARG A C 1
ATOM 564 O O . ARG A 1 72 ? 1.934 -26 -0.903 1 58.5 72 ARG A O 1
ATOM 571 N N . SER A 1 73 ? 0.714 -25.969 -2.709 1 48.44 73 SER A N 1
ATOM 572 C CA . SER A 1 73 ? 0.829 -27.422 -2.631 1 48.44 73 SER A CA 1
ATOM 573 C C . SER A 1 73 ? 2.27 -27.875 -2.84 1 48.44 73 SER A C 1
ATOM 575 O O . SER A 1 73 ? 2.729 -28.828 -2.197 1 48.44 73 SER A O 1
ATOM 577 N N . PHE A 1 74 ? 2.938 -27.156 -3.74 1 44.62 74 PHE A N 1
ATOM 578 C CA . PHE A 1 74 ? 4.234 -27.703 -4.113 1 44.62 74 PHE A CA 1
ATOM 579 C C . PHE A 1 74 ? 5.281 -27.391 -3.055 1 44.62 74 PHE A C 1
ATOM 581 O O . PHE A 1 74 ? 6.203 -28.188 -2.83 1 44.62 74 PHE A O 1
ATOM 588 N N . GLY A 1 75 ? 5.285 -26.281 -2.494 1 42.72 75 GLY A N 1
ATOM 589 C CA . GLY A 1 75 ? 6.277 -26.078 -1.449 1 42.72 75 GLY A CA 1
ATOM 590 C C . GLY A 1 75 ? 6.125 -27.047 -0.287 1 42.72 75 GLY A C 1
ATOM 591 O O . GLY A 1 75 ? 7.047 -27.219 0.51 1 42.72 75 GLY A O 1
ATOM 592 N N . THR A 1 76 ? 4.957 -27.281 0.118 1 40.56 76 THR A N 1
ATOM 593 C CA . THR A 1 76 ? 4.875 -28.375 1.073 1 40.56 76 THR A CA 1
ATOM 594 C C . THR A 1 76 ? 5.375 -29.672 0.448 1 40.56 76 THR A C 1
ATOM 596 O O . THR A 1 76 ? 6.047 -30.469 1.109 1 40.56 76 THR A O 1
ATOM 599 N N . GLN A 1 77 ? 5.141 -29.844 -0.802 1 36.12 77 GLN A N 1
ATOM 600 C CA . GLN A 1 77 ? 5.57 -31.094 -1.415 1 36.12 77 GLN A CA 1
ATOM 601 C C . GLN A 1 77 ? 7.047 -31.047 -1.786 1 36.12 77 GLN A C 1
ATOM 603 O O . GLN A 1 77 ? 7.73 -32.062 -1.773 1 36.12 77 GLN A O 1
ATOM 608 N N . MET A 1 78 ? 7.582 -29.906 -2.137 1 37.09 78 MET A N 1
ATOM 609 C CA . MET A 1 78 ? 9.016 -29.938 -2.414 1 37.09 78 MET A CA 1
ATOM 610 C C . MET A 1 78 ? 9.812 -30.203 -1.142 1 37.09 78 MET A C 1
ATOM 612 O O . MET A 1 78 ? 10.898 -30.781 -1.194 1 37.09 78 MET A O 1
ATOM 616 N N . ASN A 1 79 ? 9.367 -29.594 -0.078 1 35.59 79 ASN A N 1
ATOM 617 C CA . ASN A 1 79 ? 10.094 -29.984 1.124 1 35.59 79 ASN A CA 1
ATOM 618 C C . ASN A 1 79 ? 9.852 -31.438 1.475 1 35.59 79 ASN A C 1
ATOM 620 O O . ASN A 1 79 ? 10.617 -32.031 2.229 1 35.59 79 ASN A O 1
ATOM 624 N N . GLN A 1 80 ? 8.703 -31.906 1.112 1 33.91 80 GLN A N 1
ATOM 625 C CA . GLN A 1 80 ? 8.5 -33.312 1.487 1 33.91 80 GLN A CA 1
ATOM 626 C C . GLN A 1 80 ? 9.328 -34.219 0.602 1 33.91 80 GLN A C 1
ATOM 628 O O . GLN A 1 80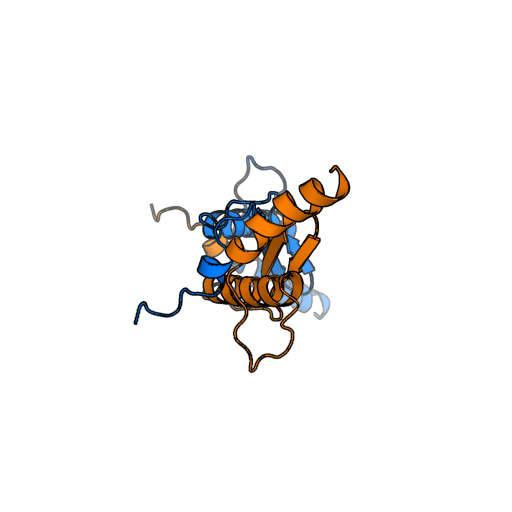 ? 9.742 -35.312 1.038 1 33.91 80 GLN A O 1
ATOM 633 N N . SER A 1 81 ? 9.523 -33.938 -0.656 1 35.88 81 SER A N 1
ATOM 634 C CA . SER A 1 81 ? 10.289 -34.906 -1.433 1 35.88 81 SER A CA 1
ATOM 635 C C . SER A 1 81 ? 11.766 -34.875 -1.058 1 35.88 81 SER A C 1
ATOM 637 O O . SER A 1 81 ? 12.523 -35.781 -1.416 1 35.88 81 SER A O 1
ATOM 639 N N . ILE A 1 82 ? 12.281 -33.688 -0.556 1 34.09 82 ILE A N 1
ATOM 640 C CA . ILE A 1 82 ? 13.695 -33.812 -0.211 1 34.09 82 ILE A CA 1
ATOM 641 C C . ILE A 1 82 ? 13.852 -34.625 1.075 1 34.09 82 ILE A C 1
ATOM 643 O O . ILE A 1 82 ? 14.969 -34.969 1.453 1 34.09 82 ILE A O 1
ATOM 647 N N . THR A 1 83 ? 12.773 -34.531 1.867 1 32.69 83 THR A N 1
ATOM 648 C CA . THR A 1 83 ? 12.992 -35.344 3.064 1 32.69 83 THR A CA 1
ATOM 649 C C . THR A 1 83 ? 12.578 -36.781 2.828 1 32.69 83 THR A C 1
ATOM 651 O O . THR A 1 83 ? 12.75 -37.656 3.703 1 32.69 83 THR A O 1
ATOM 654 N N . SER A 1 84 ? 12.039 -37.062 1.682 1 27.92 84 SER A N 1
ATOM 655 C CA . SER A 1 84 ? 11.914 -38.531 1.592 1 27.92 84 SER A CA 1
ATOM 656 C C . SER A 1 84 ? 13.188 -39.156 1.026 1 27.92 84 SER A C 1
ATOM 658 O O . SER A 1 84 ? 13.844 -38.562 0.162 1 27.92 84 SER A O 1
ATOM 660 N N . MET B 1 1 ? -17.969 -18.344 -17.656 1 35.25 1 MET B N 1
ATOM 661 C CA . MET B 1 1 ? -16.516 -18.375 -17.422 1 35.25 1 MET B CA 1
ATOM 662 C C . MET B 1 1 ? -16.125 -17.453 -16.281 1 35.25 1 MET B C 1
ATOM 664 O O . MET B 1 1 ? -16.531 -16.297 -16.25 1 35.25 1 MET B O 1
ATOM 668 N N . ALA B 1 2 ? -15.977 -17.906 -15.117 1 45.53 2 ALA B N 1
ATOM 669 C CA . ALA B 1 2 ? -15.805 -17.125 -13.906 1 45.53 2 ALA B CA 1
ATOM 670 C C . ALA B 1 2 ? -14.867 -15.938 -14.148 1 45.53 2 ALA B C 1
ATOM 672 O O . ALA B 1 2 ? -13.906 -16.047 -14.906 1 45.53 2 ALA B O 1
ATOM 673 N N . SER B 1 3 ? -15.266 -14.805 -14.156 1 51.12 3 SER B N 1
ATOM 674 C CA . SER B 1 3 ? -14.445 -13.609 -14.344 1 51.12 3 SER B CA 1
ATOM 675 C C . SER B 1 3 ? -13.039 -13.82 -13.805 1 51.12 3 SER B C 1
ATOM 677 O O . SER B 1 3 ? -12.859 -14.414 -12.734 1 51.12 3 SER B O 1
ATOM 679 N N . PRO B 1 4 ? -12.125 -13.805 -14.734 1 57 4 PRO B N 1
ATOM 680 C CA . PRO B 1 4 ? -10.766 -14.07 -14.266 1 57 4 PRO B CA 1
ATOM 681 C C . PRO B 1 4 ? -10.445 -13.375 -12.945 1 57 4 PRO B C 1
ATOM 683 O O . PRO B 1 4 ? -10.844 -12.227 -12.734 1 57 4 PRO B O 1
ATOM 686 N N . ASP B 1 5 ? -10.273 -14.125 -11.891 1 73.38 5 ASP B N 1
ATOM 687 C CA . ASP B 1 5 ? -9.883 -13.594 -10.594 1 73.38 5 ASP B CA 1
ATOM 688 C C . ASP B 1 5 ? -8.898 -12.43 -10.75 1 73.38 5 ASP B C 1
ATOM 690 O O . ASP B 1 5 ? -8.062 -12.438 -11.656 1 73.38 5 ASP B O 1
ATOM 694 N N . SER B 1 6 ? -9.18 -11.281 -10.094 1 87.06 6 SER B N 1
ATOM 695 C CA . SER B 1 6 ? -8.188 -10.211 -10.039 1 87.06 6 SER B CA 1
ATOM 696 C C . SER B 1 6 ? -6.82 -10.734 -9.625 1 87.06 6 SER B C 1
ATOM 698 O O . SER B 1 6 ? -6.703 -11.859 -9.148 1 87.06 6 SER B O 1
ATOM 700 N N . TRP B 1 7 ? -5.719 -10.023 -9.883 1 88.88 7 TRP B N 1
ATOM 701 C CA . TRP B 1 7 ? -4.379 -10.422 -9.469 1 88.88 7 TRP B CA 1
ATOM 702 C C . TRP B 1 7 ? -4.332 -10.68 -7.965 1 88.88 7 TRP B C 1
ATOM 704 O O . TRP B 1 7 ? -3.744 -11.672 -7.523 1 88.88 7 TRP B O 1
ATOM 714 N N . SER B 1 8 ? -4.977 -9.773 -7.188 1 89.62 8 SER B N 1
ATOM 715 C CA . SER B 1 8 ? -4.969 -9.914 -5.734 1 89.62 8 SER B CA 1
ATOM 716 C C . SER B 1 8 ? -5.723 -11.164 -5.301 1 89.62 8 SER B C 1
ATOM 718 O O . SER B 1 8 ? -5.379 -11.781 -4.289 1 89.62 8 SER B O 1
ATOM 720 N N . GLN B 1 9 ? -6.77 -11.5 -5.953 1 85.88 9 GLN B N 1
ATOM 721 C CA . GLN B 1 9 ? -7.508 -12.727 -5.66 1 85.88 9 GLN B CA 1
ATOM 722 C C . GLN B 1 9 ? -6.664 -13.961 -5.957 1 85.88 9 GLN B C 1
ATOM 724 O O . GLN B 1 9 ? -6.746 -14.969 -5.242 1 85.88 9 GLN B O 1
ATOM 729 N N . ARG B 1 10 ? -5.844 -13.898 -6.949 1 83.25 10 ARG B N 1
ATOM 730 C CA . ARG B 1 10 ? -5.016 -15.023 -7.371 1 83.25 10 ARG B CA 1
ATOM 731 C C . ARG B 1 10 ? -3.869 -15.258 -6.391 1 83.25 10 ARG B C 1
ATOM 733 O O . ARG B 1 10 ? -3.264 -16.328 -6.379 1 83.25 10 ARG B O 1
ATOM 740 N N . LEU B 1 11 ? -3.549 -14.211 -5.68 1 86.56 11 LEU B N 1
ATOM 741 C CA . LEU B 1 11 ? -2.537 -14.328 -4.637 1 86.56 11 LEU B CA 1
ATOM 742 C C . LEU B 1 11 ? -3.125 -14.961 -3.379 1 86.56 11 LEU B C 1
ATOM 744 O O . LEU B 1 11 ? -2.391 -15.312 -2.455 1 86.56 11 LEU B O 1
ATOM 748 N N . ARG B 1 12 ? -4.48 -15.062 -3.457 1 73.75 12 ARG B N 1
ATOM 749 C CA . ARG B 1 12 ? -5.145 -15.555 -2.254 1 73.75 12 ARG B CA 1
ATOM 750 C C . ARG B 1 12 ? -4.777 -17.016 -1.985 1 73.75 12 ARG B C 1
ATOM 752 O O . ARG B 1 12 ? -4.422 -17.75 -2.908 1 73.75 12 ARG B O 1
ATOM 759 N N . GLY B 1 13 ? -4.949 -17.406 -0.72 1 66.06 13 GLY B N 1
ATOM 760 C CA . GLY B 1 13 ? -4.645 -18.75 -0.291 1 66.06 13 GLY B CA 1
ATOM 761 C C . GLY B 1 13 ? -3.312 -18.875 0.429 1 66.06 13 GLY B C 1
ATOM 762 O O . GLY B 1 13 ? -3.014 -19.906 1.035 1 66.06 13 GLY B O 1
ATOM 763 N N . GLY B 1 14 ? -2.418 -17.844 0.226 1 64.19 14 GLY B N 1
ATOM 764 C CA . GLY B 1 14 ? -1.191 -17.828 1.008 1 64.19 14 GLY B CA 1
ATOM 765 C C . GLY B 1 14 ? -1.152 -16.734 2.045 1 64.19 14 GLY B C 1
ATOM 766 O O . GLY B 1 14 ? -1.987 -15.82 2.023 1 64.19 14 GLY B O 1
ATOM 767 N N . ARG B 1 15 ? -0.288 -16.984 3.006 1 79.12 15 ARG B N 1
ATOM 768 C CA . ARG B 1 15 ? -0.094 -15.961 4.02 1 79.12 15 ARG B CA 1
ATOM 769 C C . ARG B 1 15 ? 0.576 -14.727 3.422 1 79.12 15 ARG B C 1
ATOM 771 O O . ARG B 1 15 ? 1.685 -14.812 2.889 1 79.12 15 ARG B O 1
ATOM 778 N N . THR B 1 16 ? -0.218 -13.734 3.186 1 90.5 16 THR B N 1
ATOM 779 C CA . THR B 1 16 ? 0.316 -12.461 2.715 1 90.5 16 THR B CA 1
ATOM 780 C C . THR B 1 16 ? 0.203 -11.391 3.799 1 90.5 16 THR B C 1
ATOM 782 O O . THR B 1 16 ? -0.744 -11.398 4.59 1 90.5 16 THR B O 1
ATOM 785 N N . ALA B 1 17 ? 1.211 -10.578 3.943 1 95.44 17 ALA B N 1
ATOM 786 C CA . ALA B 1 17 ? 1.142 -9.352 4.73 1 95.44 17 ALA B CA 1
ATOM 787 C C . ALA B 1 17 ? 1.369 -8.125 3.854 1 95.44 17 ALA B C 1
ATOM 789 O O . ALA B 1 17 ? 2.229 -8.141 2.967 1 95.44 17 ALA B O 1
ATOM 790 N N . TRP B 1 18 ? 0.504 -7.152 4.098 1 97.25 18 TRP B N 1
ATOM 791 C CA . TRP B 1 18 ? 0.505 -5.988 3.219 1 97.25 18 TRP B CA 1
ATOM 792 C C . TRP B 1 18 ? 0.814 -4.715 4 1 97.25 18 TRP B C 1
ATOM 794 O O . TRP B 1 18 ? 0.483 -4.609 5.184 1 97.25 18 TRP B O 1
ATOM 804 N N . THR B 1 19 ? 1.434 -3.768 3.326 1 98.12 19 THR B N 1
ATOM 805 C CA . THR B 1 19 ? 1.611 -2.416 3.846 1 98.12 19 THR B CA 1
ATOM 806 C C . THR B 1 19 ? 1.49 -1.387 2.725 1 98.12 19 THR B C 1
ATOM 808 O O . THR B 1 19 ? 1.335 -1.747 1.557 1 98.12 19 THR B O 1
ATOM 811 N N . THR B 1 20 ? 1.417 -0.135 3.078 1 98.25 20 THR B N 1
ATOM 812 C CA . THR B 1 20 ? 1.373 0.966 2.121 1 98.25 20 THR B CA 1
ATOM 813 C C . THR B 1 20 ? 2.467 1.987 2.424 1 98.25 20 THR B C 1
ATOM 815 O O . THR B 1 20 ? 2.979 2.045 3.543 1 98.25 20 THR B O 1
ATOM 818 N N . MET B 1 21 ? 2.848 2.629 1.411 1 97.81 21 MET B N 1
ATOM 819 C CA . MET B 1 21 ? 3.781 3.748 1.504 1 97.81 21 MET B CA 1
ATOM 820 C C . MET B 1 21 ? 3.248 4.965 0.752 1 97.81 21 MET B C 1
ATOM 822 O O . MET B 1 21 ? 2.525 4.82 -0.235 1 97.81 21 MET B O 1
ATOM 826 N N . VAL B 1 22 ? 3.607 6.137 1.273 1 96.25 22 VAL B N 1
ATOM 827 C CA . VAL B 1 22 ? 3.262 7.391 0.608 1 96.25 22 VAL B CA 1
ATOM 828 C C . VAL B 1 22 ? 4.5 8.273 0.496 1 96.25 22 VAL B C 1
ATOM 830 O O . VAL B 1 22 ? 5.328 8.312 1.408 1 96.25 22 VAL B O 1
ATOM 833 N N . VAL B 1 23 ? 4.629 8.875 -0.606 1 95.19 23 VAL B N 1
ATOM 834 C CA . VAL B 1 23 ? 5.672 9.883 -0.802 1 95.19 23 VAL B CA 1
ATOM 835 C C . VAL B 1 23 ? 5.055 11.281 -0.759 1 95.19 23 VAL B C 1
ATOM 837 O O . VAL B 1 23 ? 4.07 11.555 -1.451 1 95.19 23 VAL B O 1
ATOM 840 N N . ILE B 1 24 ? 5.59 12.094 0.082 1 89 24 ILE B N 1
ATOM 841 C CA . ILE B 1 24 ? 5.203 13.492 0.194 1 89 24 ILE B CA 1
ATOM 842 C C . ILE B 1 24 ? 6.449 14.375 0.15 1 89 24 ILE B C 1
ATOM 844 O O . ILE B 1 24 ? 7.316 14.281 1.021 1 89 24 ILE B O 1
ATOM 848 N N . ASN B 1 25 ? 6.504 15.172 -0.835 1 86 25 ASN B N 1
ATOM 849 C CA . ASN B 1 25 ? 7.641 16.078 -0.994 1 86 25 ASN B CA 1
ATOM 850 C C . ASN B 1 25 ? 8.969 15.32 -0.945 1 86 25 ASN B C 1
ATOM 852 O O . ASN B 1 25 ? 9.891 15.727 -0.236 1 86 25 ASN B O 1
ATOM 856 N N . GLY B 1 26 ? 9.008 14.125 -1.585 1 88.25 26 GLY B N 1
ATOM 857 C CA . GLY B 1 26 ? 10.242 13.391 -1.755 1 88.25 26 GLY B CA 1
ATOM 858 C C . GLY B 1 26 ? 10.57 12.484 -0.579 1 88.25 26 GLY B C 1
ATOM 859 O O . GLY B 1 26 ? 11.539 11.727 -0.621 1 88.25 26 GLY B O 1
ATOM 860 N N . THR B 1 27 ? 9.805 12.594 0.445 1 91.88 27 THR B N 1
ATOM 861 C CA . THR B 1 27 ? 10.031 11.766 1.623 1 91.88 27 THR B CA 1
ATOM 862 C C . THR B 1 27 ? 9.055 10.594 1.652 1 91.88 27 THR B C 1
ATOM 864 O O . THR B 1 27 ? 7.863 10.758 1.399 1 91.88 27 THR B O 1
ATOM 867 N N . ASN B 1 28 ? 9.547 9.43 1.924 1 95.88 28 ASN B N 1
ATOM 868 C CA . ASN B 1 28 ? 8.734 8.219 1.999 1 95.88 28 ASN B CA 1
ATOM 869 C C . ASN B 1 28 ? 8.25 7.957 3.422 1 95.88 28 ASN B C 1
ATOM 871 O O . ASN B 1 28 ? 9.016 8.078 4.379 1 95.88 28 ASN B O 1
ATOM 875 N N . TYR B 1 29 ? 7 7.719 3.562 1 95.88 29 TYR B N 1
ATOM 876 C CA . TYR B 1 29 ? 6.395 7.27 4.809 1 95.88 29 TYR B CA 1
ATOM 877 C C . TYR B 1 29 ? 5.723 5.914 4.633 1 95.88 29 TYR B C 1
ATOM 879 O O . TYR B 1 29 ? 5.082 5.656 3.611 1 95.88 29 TYR B O 1
ATOM 887 N N . GLN B 1 30 ? 5.926 5.051 5.539 1 97.94 30 GLN B N 1
ATOM 888 C CA . GLN B 1 30 ? 5.34 3.713 5.504 1 97.94 30 GLN B CA 1
ATOM 889 C C . GLN B 1 30 ? 4.395 3.496 6.684 1 97.94 30 GLN B C 1
ATOM 891 O O . GLN B 1 30 ? 4.637 4 7.781 1 97.94 30 GLN B O 1
ATOM 896 N N . ALA B 1 31 ? 3.312 2.742 6.367 1 98.38 31 ALA B N 1
ATOM 897 C CA . ALA B 1 31 ? 2.475 2.311 7.48 1 98.38 31 ALA B CA 1
ATOM 898 C C . ALA B 1 31 ? 3.307 1.625 8.562 1 98.38 31 ALA B C 1
ATOM 900 O O . ALA B 1 31 ? 4.305 0.968 8.258 1 98.38 31 ALA B O 1
ATOM 901 N N . ARG B 1 32 ? 2.939 1.754 9.812 1 96.62 32 ARG B N 1
ATOM 902 C CA . ARG B 1 32 ? 3.693 1.209 10.93 1 96.62 32 ARG B CA 1
ATOM 903 C C . ARG B 1 32 ? 3.639 -0.315 10.945 1 96.62 32 ARG B C 1
ATOM 905 O O . ARG B 1 32 ? 4.59 -0.973 11.367 1 96.62 32 ARG B O 1
ATOM 912 N N . PHE B 1 33 ? 2.539 -0.874 10.562 1 96.88 33 PHE B N 1
ATOM 913 C CA . PHE B 1 33 ? 2.309 -2.309 10.688 1 96.88 33 PHE B CA 1
ATOM 914 C C . PHE B 1 33 ? 2.051 -2.936 9.32 1 96.88 33 PHE B C 1
ATOM 916 O O . PHE B 1 33 ? 1.887 -2.227 8.328 1 96.88 33 PHE B O 1
ATOM 923 N N . TRP B 1 34 ? 2.127 -4.23 9.281 1 97.56 34 TRP B N 1
ATOM 924 C CA . TRP B 1 34 ? 1.665 -5.035 8.148 1 97.56 34 TRP B CA 1
ATOM 925 C C . TRP B 1 34 ? 0.245 -5.539 8.391 1 97.56 34 TRP B C 1
ATOM 927 O O . TRP B 1 34 ? -0.103 -5.934 9.5 1 97.56 34 TRP B O 1
ATOM 937 N N . TYR B 1 35 ? -0.574 -5.52 7.344 1 96.44 35 TYR B N 1
ATOM 938 C CA . TYR B 1 35 ? -1.995 -5.828 7.453 1 96.44 35 TYR B CA 1
ATOM 939 C C . TYR B 1 35 ? -2.375 -6.984 6.535 1 96.44 35 TYR B C 1
ATOM 941 O O . TYR B 1 35 ? -1.687 -7.25 5.547 1 96.44 35 TYR B O 1
ATOM 949 N N . ASP B 1 36 ? -3.502 -7.59 6.938 1 93.75 36 ASP B N 1
ATOM 950 C CA . ASP B 1 36 ? -4.156 -8.484 5.984 1 93.75 36 ASP B CA 1
ATOM 951 C C . ASP B 1 36 ? -4.59 -7.73 4.73 1 93.75 36 ASP B C 1
ATOM 953 O O . ASP B 1 36 ? -4.965 -6.559 4.805 1 93.75 36 ASP B O 1
ATOM 957 N N . GLY B 1 37 ? -4.574 -8.398 3.592 1 91.31 37 GLY B N 1
ATOM 958 C CA . GLY B 1 37 ? -4.891 -7.801 2.305 1 91.31 37 GLY B CA 1
ATOM 959 C C . GLY B 1 37 ? -6.27 -7.168 2.266 1 91.31 37 GLY B C 1
ATOM 960 O O . GLY B 1 37 ? -6.512 -6.242 1.486 1 91.31 37 GLY B O 1
ATOM 961 N N . THR B 1 38 ? -7.203 -7.695 3.07 1 91.56 38 THR B N 1
ATOM 962 C CA . THR B 1 38 ? -8.555 -7.148 3.107 1 91.56 38 THR B CA 1
ATOM 963 C C . THR B 1 38 ? -8.578 -5.801 3.818 1 91.56 38 THR B C 1
ATOM 965 O O . THR B 1 38 ? -9.547 -5.047 3.703 1 91.56 38 THR B O 1
ATOM 968 N N . TYR B 1 39 ? -7.504 -5.441 4.512 1 93.75 39 TYR B N 1
ATOM 969 C CA . TYR B 1 39 ? -7.496 -4.234 5.328 1 93.75 39 TYR B CA 1
ATOM 970 C C . TYR B 1 39 ? -6.508 -3.211 4.777 1 93.75 39 TYR B C 1
ATOM 972 O O . TYR B 1 39 ? -5.879 -2.473 5.543 1 93.75 39 TYR B O 1
ATOM 980 N N . LEU B 1 40 ? -6.34 -3.199 3.506 1 94.81 40 LEU B N 1
ATOM 981 C CA . LEU B 1 40 ? -5.422 -2.256 2.875 1 94.81 40 LEU B CA 1
ATOM 982 C C . LEU B 1 40 ? -5.812 -0.817 3.197 1 94.81 40 LEU B C 1
ATOM 984 O O . LEU B 1 40 ? -4.949 0.048 3.352 1 94.81 40 LEU B O 1
ATOM 988 N N . SER B 1 41 ? -7.105 -0.564 3.254 1 94.81 41 SER B N 1
ATOM 989 C CA . SER B 1 41 ? -7.578 0.768 3.615 1 94.81 41 SER B CA 1
ATOM 990 C C . SER B 1 41 ? -7.086 1.171 5 1 94.81 41 SER B C 1
ATOM 992 O O . SER B 1 41 ? -6.801 2.346 5.25 1 94.81 41 SER B O 1
ATOM 994 N N . GLN B 1 42 ? -6.961 0.243 5.906 1 96.56 42 GLN B N 1
ATOM 995 C CA . GLN B 1 42 ? -6.422 0.504 7.238 1 96.56 42 GLN B CA 1
ATOM 996 C C . GLN B 1 42 ? -4.93 0.813 7.176 1 96.56 42 GLN B C 1
ATOM 998 O O . GLN B 1 42 ? -4.434 1.664 7.922 1 96.56 42 GLN B O 1
ATOM 1003 N N . ALA B 1 43 ? -4.246 0.125 6.312 1 97.5 43 ALA B N 1
ATOM 1004 C CA . ALA B 1 43 ? -2.83 0.413 6.098 1 97.5 43 ALA B CA 1
ATOM 1005 C C . ALA B 1 43 ? -2.631 1.838 5.59 1 97.5 43 ALA B C 1
ATOM 1007 O O . ALA B 1 43 ? -1.71 2.535 6.02 1 97.5 43 ALA B O 1
ATOM 1008 N N . LYS B 1 44 ? -3.504 2.191 4.691 1 97.06 44 LYS B N 1
ATOM 1009 C CA . LYS B 1 44 ? -3.449 3.555 4.168 1 97.06 44 LYS B CA 1
ATOM 1010 C C . LYS B 1 44 ? -3.68 4.578 5.277 1 97.06 44 LYS B C 1
ATOM 1012 O O . LYS B 1 44 ? -2.998 5.602 5.332 1 97.06 44 LYS B O 1
ATOM 1017 N N . GLU B 1 45 ? -4.688 4.297 6.137 1 96.62 45 GLU B N 1
ATOM 1018 C CA . GLU B 1 45 ? -4.957 5.184 7.262 1 96.62 45 GLU B CA 1
ATOM 1019 C C . GLU B 1 45 ? -3.76 5.258 8.203 1 96.62 45 GLU B C 1
ATOM 1021 O O . GLU B 1 45 ? -3.383 6.344 8.656 1 96.62 45 GLU B O 1
ATOM 1026 N N . ASP B 1 46 ? -3.158 4.219 8.461 1 97.06 46 ASP B N 1
ATOM 1027 C CA . ASP B 1 46 ? -1.97 4.137 9.305 1 97.06 46 ASP B CA 1
ATOM 1028 C C . ASP B 1 46 ? -0.813 4.934 8.703 1 97.06 46 ASP B C 1
ATOM 1030 O O . ASP B 1 46 ? -0.185 5.742 9.391 1 97.06 46 ASP B O 1
ATOM 1034 N N . CYS B 1 47 ? -0.613 4.723 7.465 1 97.5 47 CYS B N 1
ATOM 1035 C CA . CYS B 1 47 ? 0.425 5.434 6.73 1 97.5 47 CYS B CA 1
ATOM 1036 C C . CYS B 1 47 ? 0.176 6.938 6.754 1 97.5 47 CYS B C 1
ATOM 1038 O O . CYS B 1 47 ? 1.104 7.723 6.961 1 97.5 47 CYS B O 1
ATOM 1040 N N . SER B 1 48 ? -1.088 7.277 6.52 1 95.5 48 SER B N 1
ATOM 1041 C CA . SER B 1 48 ? -1.467 8.688 6.527 1 95.5 48 SER B CA 1
ATOM 1042 C C . SER B 1 48 ? -1.177 9.328 7.879 1 95.5 48 SER B C 1
ATOM 1044 O O . SER B 1 48 ? -0.706 10.469 7.941 1 95.5 48 SER B O 1
ATOM 1046 N N . GLU B 1 49 ? -1.448 8.617 8.891 1 95.12 49 GLU B N 1
ATOM 1047 C CA . GLU B 1 49 ? -1.163 9.148 10.219 1 95.12 49 GLU B CA 1
ATOM 1048 C C . GLU B 1 49 ? 0.335 9.359 10.422 1 95.12 49 GLU B C 1
ATOM 1050 O O . GLU B 1 49 ? 0.762 10.398 10.914 1 95.12 49 GLU B O 1
ATOM 1055 N N . VAL B 1 50 ? 1.127 8.359 10.094 1 95.56 50 VAL B N 1
ATOM 1056 C CA . VAL B 1 50 ? 2.578 8.453 10.211 1 95.56 50 VAL B CA 1
ATOM 1057 C C . VAL B 1 50 ? 3.084 9.68 9.469 1 95.56 50 VAL B C 1
ATOM 1059 O O . VAL B 1 50 ? 3.85 10.477 10.016 1 95.56 50 VAL B O 1
ATOM 1062 N N . ALA B 1 51 ? 2.611 9.828 8.273 1 94.06 51 ALA B N 1
ATOM 1063 C CA . A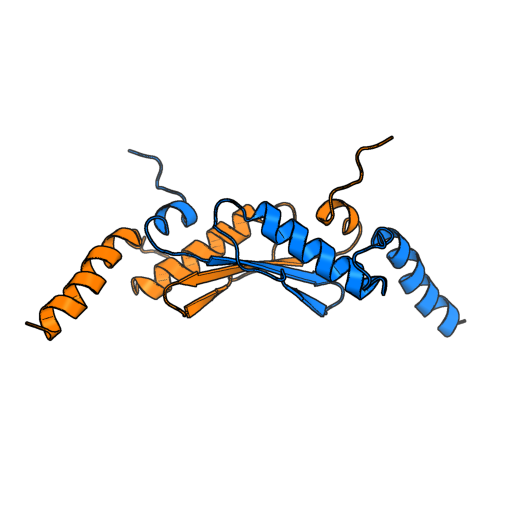LA B 1 51 ? 3.047 10.938 7.426 1 94.06 51 ALA B CA 1
ATOM 1064 C C . ALA B 1 51 ? 2.627 12.281 8.023 1 94.06 51 ALA B C 1
ATOM 1066 O O . ALA B 1 51 ? 3.445 13.195 8.141 1 94.06 51 ALA B O 1
ATOM 1067 N N . LEU B 1 52 ? 1.364 12.359 8.398 1 91.75 52 LEU B N 1
ATOM 1068 C CA . LEU B 1 52 ? 0.83 13.617 8.898 1 91.75 52 LEU B CA 1
ATOM 1069 C C . LEU B 1 52 ? 1.554 14.047 10.172 1 91.75 52 LEU B C 1
ATOM 1071 O O . LEU B 1 52 ? 1.904 15.219 10.328 1 91.75 52 LEU B O 1
ATOM 1075 N N . ARG B 1 53 ? 1.808 13.109 11.07 1 92.88 53 ARG B N 1
ATOM 1076 C CA . ARG B 1 53 ? 2.512 13.43 12.312 1 92.88 53 ARG B CA 1
ATOM 1077 C C . ARG B 1 53 ? 3.939 13.883 12.023 1 92.88 53 ARG B C 1
ATOM 1079 O O . ARG B 1 53 ? 4.422 14.844 12.633 1 92.88 53 ARG B O 1
ATOM 1086 N N . SER B 1 54 ? 4.547 13.219 11.133 1 90.62 54 SER B N 1
ATOM 1087 C CA . SER B 1 54 ? 5.918 13.57 10.781 1 90.62 54 SER B CA 1
ATOM 1088 C C . SER B 1 54 ? 5.992 14.961 10.164 1 90.62 54 SER B C 1
ATOM 1090 O O . SER B 1 54 ? 6.836 15.773 10.547 1 90.62 54 SER B O 1
ATOM 1092 N N . ILE B 1 55 ? 5.086 15.281 9.273 1 86.56 55 ILE B N 1
ATOM 1093 C CA . ILE B 1 55 ? 5.148 16.516 8.508 1 86.56 55 ILE B CA 1
ATOM 1094 C C . ILE B 1 55 ? 4.758 17.703 9.398 1 86.56 55 ILE B C 1
ATOM 1096 O O . ILE B 1 55 ? 5.285 18.797 9.242 1 86.56 55 ILE B O 1
ATOM 1100 N N . THR B 1 56 ? 3.889 17.469 10.289 1 86.5 56 THR B N 1
ATOM 1101 C CA . THR B 1 56 ? 3.375 18.562 11.109 1 86.5 56 THR B CA 1
ATOM 1102 C C . THR B 1 56 ? 4.199 18.703 12.383 1 86.5 56 THR B C 1
ATOM 1104 O O . THR B 1 56 ? 4.121 19.734 13.062 1 86.5 56 THR B O 1
ATOM 1107 N N . GLY B 1 57 ? 4.926 17.625 12.758 1 87.69 57 GLY B N 1
ATOM 1108 C CA . GLY B 1 57 ? 5.73 17.672 13.969 1 87.69 57 GLY B CA 1
ATOM 1109 C C . GLY B 1 57 ? 4.965 17.25 15.211 1 87.69 57 GLY B C 1
ATOM 1110 O O . GLY B 1 57 ? 5.457 17.422 16.328 1 87.69 57 GLY B O 1
ATOM 1111 N N . TYR B 1 58 ? 3.721 16.781 15.047 1 88.31 58 TYR B N 1
ATOM 1112 C CA . TYR B 1 58 ? 2.896 16.312 16.141 1 88.31 58 TYR B CA 1
ATOM 1113 C C . TYR B 1 58 ? 3.119 14.82 16.391 1 88.31 58 TYR B C 1
ATOM 1115 O O . TYR B 1 58 ? 2.318 13.984 15.953 1 88.31 58 TYR B O 1
ATOM 1123 N N . THR B 1 59 ? 4.074 14.453 17.078 1 87.12 59 THR B N 1
ATOM 1124 C CA . THR B 1 59 ? 4.496 13.062 17.219 1 87.12 59 THR B CA 1
ATOM 1125 C C . THR B 1 59 ? 3.746 12.391 18.359 1 87.12 59 THR B C 1
ATOM 1127 O O . THR B 1 59 ? 3.697 11.156 18.438 1 87.12 59 THR B O 1
ATOM 1130 N N . ASN B 1 60 ? 3.193 13.273 19.203 1 88 60 ASN B N 1
ATOM 1131 C CA . ASN B 1 60 ? 2.416 12.727 20.312 1 88 60 ASN B CA 1
ATOM 1132 C C . ASN B 1 60 ? 1.074 12.172 19.844 1 88 60 ASN B C 1
ATOM 1134 O O . ASN B 1 60 ? 0.269 12.906 19.266 1 88 60 ASN B O 1
ATOM 1138 N N . SER B 1 61 ? 0.802 10.93 20.094 1 86.88 61 SER B N 1
ATOM 1139 C CA . SER B 1 61 ? -0.399 10.258 19.609 1 86.88 61 SER B CA 1
ATOM 1140 C C . SER B 1 61 ? -1.649 10.797 20.297 1 86.88 61 SER B C 1
ATOM 1142 O O . SER B 1 61 ? -2.766 10.578 19.828 1 86.88 61 SER B O 1
ATOM 1144 N N . ALA B 1 62 ? -1.441 11.516 21.375 1 88.75 62 ALA B N 1
ATOM 1145 C CA . ALA B 1 62 ? -2.582 12.062 22.094 1 88.75 62 ALA B CA 1
ATOM 1146 C C . ALA B 1 62 ? -3.07 13.359 21.453 1 88.75 62 ALA B C 1
ATOM 1148 O O . ALA B 1 62 ? -4.176 13.828 21.734 1 88.75 62 ALA B O 1
ATOM 1149 N N . GLN B 1 63 ? -2.246 13.938 20.656 1 87.56 63 GLN B N 1
ATOM 1150 C CA . GLN B 1 63 ? -2.596 15.18 19.984 1 87.56 63 GLN B CA 1
ATOM 1151 C C . GLN B 1 63 ? -3.012 14.922 18.531 1 87.56 63 GLN B C 1
ATOM 1153 O O . GLN B 1 63 ? -2.428 14.07 17.859 1 87.56 63 GLN B O 1
ATOM 1158 N N . THR B 1 64 ? -4.082 15.508 18.125 1 86.69 64 THR B N 1
ATOM 1159 C CA . THR B 1 64 ? -4.492 15.414 16.734 1 86.69 64 THR B CA 1
ATOM 1160 C C . THR B 1 64 ? -3.803 16.484 15.883 1 86.69 64 THR B C 1
ATOM 1162 O O . THR B 1 64 ? -4 17.672 16.109 1 86.69 64 THR B O 1
ATOM 1165 N N . PRO B 1 65 ? -3.037 16.047 14.984 1 85.06 65 PRO B N 1
ATOM 1166 C CA . PRO B 1 65 ? -2.361 17.031 14.141 1 85.06 65 PRO B CA 1
ATOM 1167 C C . PRO B 1 65 ? -3.324 17.781 13.227 1 85.06 65 PRO B C 1
ATOM 1169 O O . PRO B 1 65 ? -4.383 17.266 12.875 1 85.06 65 PRO B O 1
ATOM 1172 N N . PRO B 1 66 ? -2.967 19.094 12.844 1 81.56 66 PRO B N 1
ATOM 1173 C CA . PRO B 1 66 ? -3.723 19.75 11.781 1 81.56 66 PRO B CA 1
ATOM 1174 C C . PRO B 1 66 ? -3.609 19.016 10.445 1 81.56 66 PRO B C 1
ATOM 1176 O O . PRO B 1 66 ? -2.693 18.219 10.25 1 81.56 66 PRO B O 1
ATOM 1179 N N . PRO B 1 67 ? -4.605 19.281 9.586 1 81.38 67 PRO B N 1
ATOM 1180 C CA . PRO B 1 67 ? -4.477 18.688 8.258 1 81.38 67 PRO B CA 1
ATOM 1181 C C . PRO B 1 67 ? -3.252 19.188 7.5 1 81.38 67 PRO B C 1
ATOM 1183 O O . PRO B 1 67 ? -2.721 20.25 7.816 1 81.38 67 PRO B O 1
ATOM 1186 N N . ALA B 1 68 ? -2.877 18.375 6.535 1 77.06 68 ALA B N 1
ATOM 1187 C CA . ALA B 1 68 ? -1.701 18.719 5.742 1 77.06 68 ALA B CA 1
ATOM 1188 C C . ALA B 1 68 ? -1.915 20.031 4.988 1 77.06 68 ALA B C 1
ATOM 1190 O O . ALA B 1 68 ? -0.958 20.75 4.703 1 77.06 68 ALA B O 1
ATOM 1191 N N . SER B 1 69 ? -3.113 20.297 4.551 1 72 69 SER B N 1
ATOM 1192 C CA . SER B 1 69 ? -3.428 21.516 3.826 1 72 69 SER B CA 1
ATOM 1193 C C . SER B 1 69 ? -3.008 22.75 4.617 1 72 69 SER B C 1
ATOM 1195 O O . SER B 1 69 ? -2.777 23.812 4.043 1 72 69 SER B O 1
ATOM 1197 N N . HIS B 1 70 ? -2.977 22.594 5.859 1 67 70 HIS B N 1
ATOM 1198 C CA . HIS B 1 70 ? -2.576 23.703 6.719 1 67 70 HIS B CA 1
ATOM 1199 C C . HIS B 1 70 ? -1.124 24.094 6.469 1 67 70 HIS B C 1
ATOM 1201 O O . HIS B 1 70 ? -0.748 25.25 6.672 1 67 70 HIS B O 1
ATOM 1207 N N . TYR B 1 71 ? -0.394 23.125 6.039 1 61.56 71 TYR B N 1
ATOM 1208 C CA . TYR B 1 71 ? 1.032 23.375 5.852 1 61.56 71 TYR B CA 1
ATOM 1209 C C . TYR B 1 71 ? 1.336 23.734 4.406 1 61.56 71 TYR B C 1
ATOM 1211 O O . TYR B 1 71 ? 2.436 24.203 4.098 1 61.56 71 TYR B O 1
ATOM 1219 N N . ARG B 1 72 ? 0.51 23.422 3.432 1 58.59 72 ARG B N 1
ATOM 1220 C CA . ARG B 1 72 ? 0.744 23.875 2.064 1 58.59 72 ARG B CA 1
ATOM 1221 C C . ARG B 1 72 ? 0.879 25.391 2.008 1 58.59 72 ARG B C 1
ATOM 1223 O O . ARG B 1 72 ? 1.626 25.922 1.184 1 58.59 72 ARG B O 1
ATOM 1230 N N . SER B 1 73 ? 0.046 25.922 2.705 1 49.25 73 SER B N 1
ATOM 1231 C CA . SER B 1 73 ? 0.179 27.375 2.635 1 49.25 73 SER B CA 1
ATOM 1232 C C . SER B 1 73 ? 1.559 27.828 3.1 1 49.25 73 SER B C 1
ATOM 1234 O O . SER B 1 73 ? 2.135 28.766 2.535 1 49.25 73 SER B O 1
ATOM 1236 N N . PHE B 1 74 ? 2.037 27.109 4.121 1 45.03 74 PHE B N 1
ATOM 1237 C CA . PHE B 1 74 ? 3.24 27.672 4.727 1 45.03 74 PHE B CA 1
ATOM 1238 C C . PHE B 1 74 ? 4.465 27.375 3.869 1 45.03 74 PHE B C 1
ATOM 1240 O O . PHE B 1 74 ? 5.402 28.172 3.816 1 45.03 74 PHE B O 1
ATOM 1247 N N . GLY B 1 75 ? 4.57 26.25 3.336 1 43.16 75 GLY B N 1
ATOM 1248 C CA . GLY B 1 75 ? 5.742 26.047 2.496 1 43.16 75 GLY B CA 1
ATOM 1249 C C . GLY B 1 75 ? 5.797 27 1.312 1 43.16 75 GLY B C 1
ATOM 1250 O O . GLY B 1 75 ? 6.863 27.203 0.731 1 43.16 75 GLY B O 1
ATOM 1251 N N . THR B 1 76 ? 4.711 27.203 0.695 1 40.59 76 THR B N 1
ATOM 1252 C CA . THR B 1 76 ? 4.785 28.281 -0.283 1 40.59 76 THR B CA 1
ATO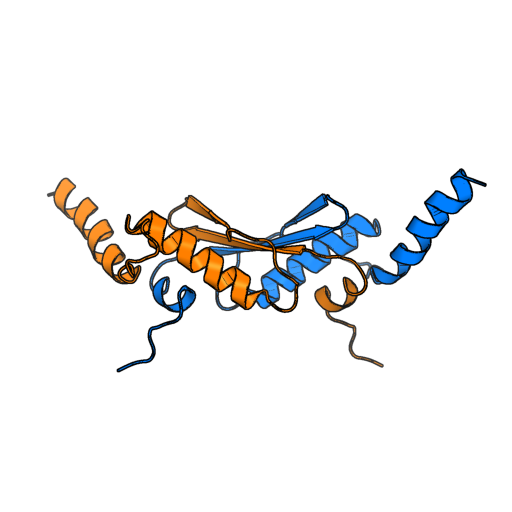M 1253 C C . THR B 1 76 ? 5.152 29.609 0.393 1 40.59 76 THR B C 1
ATOM 1255 O O . THR B 1 76 ? 5.922 30.391 -0.156 1 40.59 76 THR B O 1
ATOM 1258 N N . GLN B 1 77 ? 4.703 29.797 1.579 1 36.38 77 GLN B N 1
ATOM 1259 C CA . GLN B 1 77 ? 5 31.062 2.232 1 36.38 77 GLN B CA 1
ATOM 1260 C C . GLN B 1 77 ? 6.406 31.062 2.826 1 36.38 77 GLN B C 1
ATOM 1262 O O . GLN B 1 77 ? 7.07 32.094 2.871 1 36.38 77 GLN B O 1
ATOM 1267 N N . MET B 1 78 ? 6.898 29.938 3.279 1 37.19 78 MET B N 1
ATOM 1268 C CA . MET B 1 78 ? 8.273 30 3.771 1 37.19 78 MET B CA 1
ATOM 1269 C C . MET B 1 78 ? 9.25 30.281 2.633 1 37.19 78 MET B C 1
ATOM 1271 O O . MET B 1 78 ? 10.32 30.844 2.852 1 37.19 78 MET B O 1
ATOM 1275 N N . ASN B 1 79 ? 8.969 29.625 1.518 1 35.88 79 ASN B N 1
ATOM 1276 C CA . ASN B 1 79 ? 9.867 30.031 0.44 1 35.88 79 ASN B CA 1
ATOM 1277 C C . ASN B 1 79 ? 9.656 31.5 0.056 1 35.88 79 ASN B C 1
ATOM 1279 O O . ASN B 1 79 ? 10.531 32.125 -0.553 1 35.88 79 ASN B O 1
ATOM 1283 N N . GLN B 1 80 ? 8.461 31.938 0.243 1 33.97 80 GLN B N 1
ATOM 1284 C CA . GLN B 1 80 ? 8.297 33.344 -0.162 1 33.97 80 GLN B CA 1
ATOM 1285 C C . GLN B 1 80 ? 8.969 34.281 0.833 1 33.97 80 GLN B C 1
ATOM 1287 O O . GLN B 1 80 ? 9.438 35.344 0.458 1 33.97 80 GLN B O 1
ATOM 1292 N N . SER B 1 81 ? 8.992 33.938 2.092 1 36.06 81 SER B N 1
ATOM 1293 C CA . SER B 1 81 ? 9.609 34.938 2.971 1 36.06 81 SER B CA 1
ATOM 1294 C C . SER B 1 81 ? 11.125 34.938 2.824 1 36.06 81 SER B C 1
ATOM 1296 O O . SER B 1 81 ? 11.805 35.844 3.287 1 36.06 81 SER B O 1
ATOM 1298 N N . ILE B 1 82 ? 11.727 33.781 2.418 1 34.88 82 ILE B N 1
ATOM 1299 C CA . ILE B 1 82 ? 13.172 33.906 2.305 1 34.88 82 ILE B CA 1
ATOM 1300 C C . ILE B 1 82 ? 13.516 34.719 1.054 1 34.88 82 ILE B C 1
ATOM 1302 O O . ILE B 1 82 ? 14.672 35.094 0.861 1 34.88 82 ILE B O 1
ATOM 1306 N N . THR B 1 83 ? 12.578 34.594 0.094 1 32.44 83 THR B N 1
ATOM 1307 C CA . THR B 1 83 ? 12.984 35.406 -1.057 1 32.44 83 THR B CA 1
ATOM 1308 C C . THR B 1 83 ? 12.5 36.844 -0.907 1 32.44 83 THR B C 1
ATOM 1310 O O . THR B 1 83 ? 12.789 37.688 -1.756 1 32.44 83 THR B O 1
ATOM 1313 N N . SER B 1 84 ? 11.789 37.125 0.136 1 28.45 84 SER B N 1
ATOM 1314 C CA . SER B 1 84 ? 11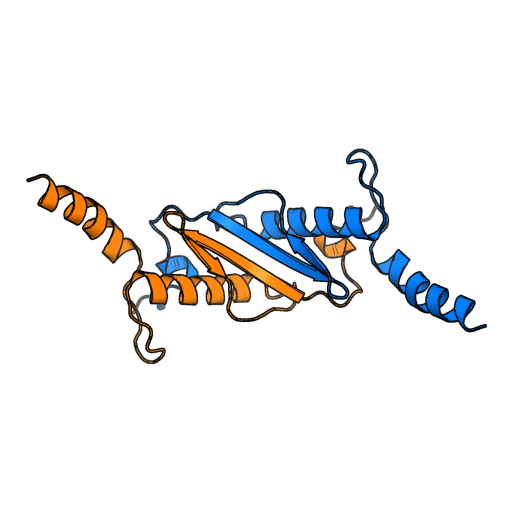.633 38.594 0.183 1 28.45 84 SER B CA 1
ATOM 1315 C C . SER B 1 84 ? 12.789 39.25 0.92 1 28.45 84 SER B C 1
ATOM 1317 O O . SER B 1 84 ? 13.32 38.688 1.88 1 28.45 84 SER B O 1
#

Organism: Curvularia clavata (NCBI:txid95742)

pLDDT: mean 79.42, std 21.26, range [27.92, 98.38]

Secondary structure (DSSP, 8-state):
------HHHHTTTS-EEEEEEEEETTEEEE-SS-B-GGGHHHHHHHHHHHHHHHHHT---TTSPPPPTHHHHHHHHHHHHHHH-/------HHHHTTTS-EEEEEEEEETTEEEE-SS-B-GGGHHHHHHHHHHHHHHHHHT---TTSPPPPTHHHHHHHHHHHHHHH-

Solvent-accessible surface area (backbone atoms only — not comparable to full-atom values): 9333 Å² total; per-residue (Å²): 125,77,70,77,66,54,44,51,59,31,49,39,86,54,79,55,36,24,36,25,35,38,33,48,91,88,42,80,29,53,23,87,58,70,31,52,74,90,38,49,70,55,23,42,33,42,16,28,42,51,39,46,21,62,74,71,66,42,75,53,85,89,53,82,62,76,47,46,52,68,48,56,58,42,58,58,43,54,57,47,57,71,71,96,125,78,71,76,68,53,44,51,58,31,50,40,87,55,78,55,36,24,34,24,34,38,34,47,91,87,42,80,29,52,22,86,57,73,29,51,74,93,39,50,69,56,23,42,34,42,15,27,41,50,40,48,21,63,75,70,65,41,75,50,85,88,53,82,64,77,47,46,48,69,47,54,58,42,58,58,43,53,57,47,57,70,70,97